Protein AF-A0A6A6NKA6-F1 (afdb_monomer_lite)

Radius of gyration: 14.52 Å; chains: 1; bounding box: 33×34×31 Å

Structure (mmCIF, N/CA/C/O backbone):
data_AF-A0A6A6NKA6-F1
#
_entry.id   AF-A0A6A6NKA6-F1
#
loop_
_atom_site.group_PDB
_atom_site.id
_atom_site.type_symbol
_atom_site.label_atom_id
_atom_site.label_alt_id
_atom_site.label_comp_id
_atom_site.label_asym_id
_atom_site.label_entity_id
_atom_site.label_seq_id
_atom_site.pdbx_PDB_ins_code
_atom_site.Cartn_x
_atom_site.Cartn_y
_atom_site.Cartn_z
_atom_site.occupancy
_atom_site.B_iso_or_equiv
_atom_site.auth_seq_id
_atom_site.auth_comp_id
_atom_site.auth_asym_id
_atom_site.auth_a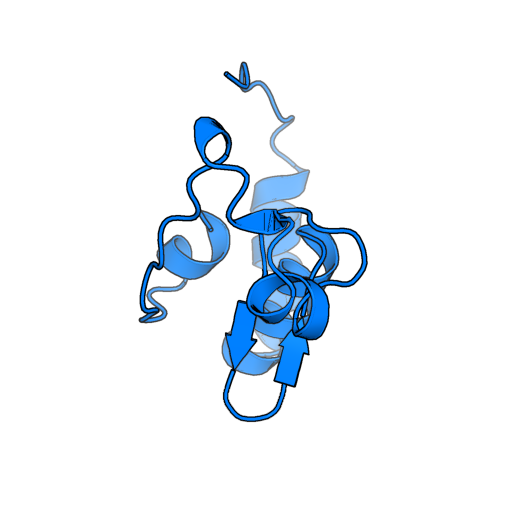tom_id
_atom_site.pdbx_PDB_model_num
ATOM 1 N N . MET A 1 1 ? -0.464 3.673 -8.087 1.00 57.47 1 MET A N 1
ATOM 2 C CA . MET A 1 1 ? -1.326 2.885 -8.999 1.00 57.47 1 MET A CA 1
ATOM 3 C C . MET A 1 1 ? -1.218 3.300 -10.461 1.00 57.47 1 MET A C 1
ATOM 5 O O . MET A 1 1 ? -1.289 2.412 -11.292 1.00 57.47 1 MET A O 1
ATOM 9 N N . ILE A 1 2 ? -1.023 4.587 -10.792 1.00 58.25 2 ILE A N 1
ATOM 10 C CA . ILE A 1 2 ? -0.791 5.023 -12.187 1.00 58.25 2 ILE A CA 1
ATOM 11 C C . ILE A 1 2 ? 0.389 4.256 -12.808 1.00 58.25 2 ILE A C 1
ATOM 13 O O . ILE A 1 2 ? 0.203 3.592 -13.816 1.00 58.25 2 ILE A O 1
ATOM 17 N N . ALA A 1 3 ? 1.528 4.190 -12.108 1.00 62.03 3 ALA A N 1
ATOM 18 C CA . ALA A 1 3 ? 2.704 3.454 -12.580 1.00 62.03 3 ALA A CA 1
ATOM 19 C C . ALA A 1 3 ? 2.424 1.977 -12.928 1.00 62.03 3 ALA A C 1
ATOM 21 O O . ALA A 1 3 ? 2.731 1.549 -14.028 1.00 62.03 3 ALA A O 1
ATOM 22 N N . ILE A 1 4 ? 1.780 1.207 -12.039 1.00 66.69 4 ILE A N 1
ATOM 23 C CA . ILE A 1 4 ? 1.471 -0.219 -12.281 1.00 66.69 4 ILE A CA 1
ATOM 24 C C . ILE A 1 4 ? 0.601 -0.403 -13.534 1.00 66.69 4 ILE A C 1
ATOM 26 O O . ILE A 1 4 ? 0.848 -1.299 -14.339 1.00 66.69 4 ILE A O 1
ATOM 30 N N . LYS A 1 5 ? -0.399 0.468 -13.712 1.00 66.06 5 LYS A N 1
ATOM 31 C CA . LYS A 1 5 ? -1.286 0.444 -14.878 1.00 66.06 5 LYS A CA 1
ATOM 32 C C . LYS A 1 5 ? -0.540 0.789 -16.171 1.00 66.06 5 LYS A C 1
ATOM 34 O O . LYS A 1 5 ? -0.802 0.165 -17.195 1.00 66.06 5 LYS A O 1
ATOM 39 N N . ASP A 1 6 ? 0.378 1.750 -16.118 1.00 67.38 6 ASP A N 1
ATOM 40 C CA . ASP A 1 6 ? 1.157 2.190 -17.2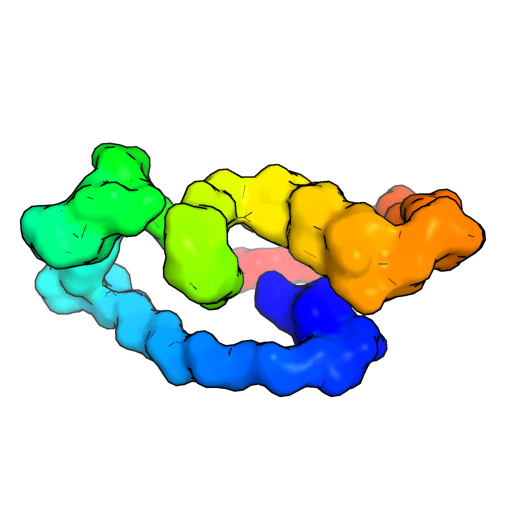81 1.00 67.38 6 ASP A CA 1
ATOM 41 C C . ASP A 1 6 ? 2.107 1.098 -17.795 1.00 67.38 6 ASP A C 1
ATOM 43 O O . ASP A 1 6 ? 2.380 1.039 -18.990 1.00 67.38 6 ASP A O 1
ATOM 47 N N . PHE A 1 7 ? 2.537 0.180 -16.923 1.00 67.75 7 PHE A N 1
ATOM 48 C CA . PHE A 1 7 ? 3.327 -0.997 -17.301 1.00 67.75 7 PHE A CA 1
ATOM 49 C C . PHE A 1 7 ? 2.495 -2.178 -17.820 1.00 67.75 7 PHE A C 1
ATOM 51 O O . PHE A 1 7 ? 3.039 -3.247 -18.083 1.00 67.75 7 PHE A O 1
ATOM 58 N N . GLY A 1 8 ? 1.175 -2.020 -17.958 1.00 67.25 8 GLY A N 1
ATOM 59 C CA . GLY A 1 8 ? 0.294 -3.081 -18.455 1.00 67.25 8 GLY A CA 1
ATOM 60 C C . GLY A 1 8 ? 0.177 -4.287 -17.518 1.00 67.25 8 GLY A C 1
ATOM 61 O O . GLY A 1 8 ? -0.289 -5.348 -17.934 1.00 67.25 8 GLY A O 1
ATOM 62 N N . LEU A 1 9 ? 0.588 -4.142 -16.256 1.00 69.88 9 LEU A N 1
ATOM 63 C CA . LEU A 1 9 ? 0.505 -5.206 -15.265 1.00 69.88 9 LEU A CA 1
ATOM 64 C C . LEU A 1 9 ? -0.943 -5.345 -14.783 1.00 69.88 9 LEU A C 1
ATOM 66 O O . LEU A 1 9 ? -1.612 -4.360 -14.464 1.00 69.88 9 LEU A O 1
ATOM 70 N N . SER A 1 10 ? -1.431 -6.583 -14.745 1.00 71.50 10 SER A N 1
ATOM 71 C CA . SER A 1 10 ? -2.762 -6.894 -14.220 1.00 71.50 10 SER A CA 1
ATOM 72 C C . SER A 1 10 ? -2.723 -6.895 -12.696 1.00 71.50 10 SER A C 1
ATOM 74 O O . SER A 1 10 ? -1.849 -7.522 -12.103 1.00 71.50 10 SER A O 1
ATOM 76 N N . PHE A 1 11 ? -3.663 -6.195 -12.066 1.00 75.8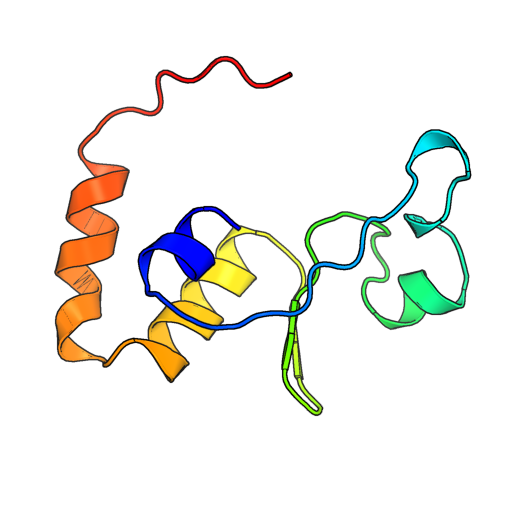1 11 PHE A N 1
ATOM 77 C CA . PHE A 1 11 ? -3.816 -6.175 -10.615 1.00 75.81 11 PHE A CA 1
ATOM 78 C C . PHE A 1 11 ? -5.293 -6.118 -10.242 1.00 75.81 11 PHE A C 1
ATOM 80 O O . PHE A 1 11 ? -6.090 -5.463 -10.921 1.00 75.81 11 PHE A O 1
ATOM 87 N N . ASP A 1 12 ? -5.633 -6.754 -9.128 1.00 82.06 12 ASP A N 1
ATOM 88 C CA . ASP A 1 12 ? -6.966 -6.660 -8.551 1.00 82.06 12 ASP A CA 1
ATOM 89 C C . ASP A 1 12 ? -7.057 -5.410 -7.678 1.00 82.06 12 ASP A C 1
ATOM 91 O O . ASP A 1 12 ? -6.350 -5.251 -6.680 1.00 82.06 12 ASP A O 1
ATOM 95 N N . TYR A 1 13 ? -7.926 -4.480 -8.073 1.00 84.25 13 TYR A N 1
ATOM 96 C CA . TYR A 1 13 ? -8.164 -3.271 -7.298 1.00 84.25 13 TYR A CA 1
ATOM 97 C C . TYR A 1 13 ? -9.177 -3.536 -6.183 1.00 84.25 13 TYR A C 1
ATOM 99 O O . TYR A 1 13 ? -10.364 -3.737 -6.441 1.00 84.25 13 TYR A O 1
ATOM 107 N N . VAL A 1 14 ? -8.714 -3.456 -4.937 1.00 85.69 14 VAL A N 1
ATOM 108 C CA . VAL A 1 14 ? -9.570 -3.494 -3.749 1.00 85.69 14 VAL A CA 1
ATOM 109 C C . VAL A 1 14 ? -9.711 -2.077 -3.197 1.00 85.69 14 VAL A C 1
ATOM 111 O O . VAL A 1 14 ? -8.737 -1.457 -2.766 1.00 85.69 14 VAL A O 1
ATOM 114 N N . ALA A 1 15 ? -10.932 -1.543 -3.228 1.00 87.00 15 ALA A N 1
ATOM 115 C CA . ALA A 1 15 ? -11.226 -0.236 -2.655 1.00 87.00 15 ALA A CA 1
ATOM 116 C C . ALA A 1 15 ? -11.269 -0.321 -1.123 1.00 87.00 15 ALA A C 1
ATOM 118 O O . ALA A 1 15 ? -11.942 -1.187 -0.573 1.00 87.00 15 ALA A O 1
ATOM 119 N N . VAL A 1 16 ? -10.600 0.616 -0.448 1.00 86.69 16 VAL A N 1
ATOM 120 C CA . VAL A 1 16 ? -10.625 0.748 1.015 1.00 86.69 16 VAL A CA 1
ATOM 121 C C . VAL A 1 16 ? -11.458 1.968 1.383 1.00 86.69 16 VAL A C 1
ATOM 123 O O . VAL A 1 16 ? -11.129 3.099 1.012 1.00 86.69 16 VAL A O 1
ATOM 126 N N . ASN A 1 17 ? -12.543 1.764 2.122 1.00 88.81 17 ASN A N 1
ATOM 127 C CA . ASN A 1 17 ? -13.428 2.839 2.539 1.00 88.81 17 ASN A CA 1
ATOM 128 C C . ASN A 1 17 ? -12.862 3.594 3.751 1.00 88.81 17 ASN A C 1
ATOM 130 O O . ASN A 1 17 ? -12.942 3.154 4.901 1.00 88.81 17 ASN A O 1
ATOM 134 N N . MET A 1 18 ? -12.344 4.792 3.481 1.00 87.38 18 MET A N 1
ATOM 135 C CA . MET A 1 18 ? -11.803 5.708 4.490 1.00 87.38 18 MET A CA 1
ATOM 136 C C . MET A 1 18 ? -12.849 6.142 5.524 1.00 87.38 18 MET A C 1
ATOM 138 O O . MET A 1 18 ? -12.537 6.227 6.709 1.00 87.38 18 MET A O 1
ATOM 142 N N . ALA A 1 19 ? -14.086 6.399 5.088 1.00 90.62 19 ALA A N 1
ATOM 143 C CA . ALA A 1 19 ? -15.155 6.904 5.948 1.00 90.62 19 ALA A CA 1
ATOM 144 C C . ALA A 1 19 ? -15.675 5.835 6.918 1.00 90.62 19 ALA A C 1
ATOM 146 O O . ALA A 1 19 ? -16.059 6.153 8.039 1.00 90.62 19 ALA A O 1
ATOM 147 N N . LYS A 1 20 ? -15.650 4.564 6.502 1.00 90.75 20 LYS A N 1
ATOM 148 C CA . LYS A 1 20 ? -15.965 3.416 7.365 1.00 90.75 20 LYS A CA 1
ATOM 149 C C . LYS A 1 20 ? -14.788 2.970 8.235 1.00 90.75 20 LYS A C 1
ATOM 151 O O . LYS A 1 20 ? -14.953 2.064 9.044 1.00 90.75 20 LYS A O 1
ATOM 156 N N . GLY A 1 21 ? -13.614 3.583 8.075 1.00 90.31 21 GLY A N 1
ATOM 157 C CA . GLY A 1 21 ? -12.421 3.221 8.834 1.00 90.31 21 GLY A CA 1
ATOM 158 C C . GLY A 1 21 ? -11.854 1.848 8.471 1.00 90.31 21 GLY A C 1
ATOM 159 O O . GLY A 1 21 ? -11.158 1.262 9.290 1.00 90.31 21 GLY A O 1
ATOM 160 N N . GLU A 1 22 ? -12.104 1.333 7.261 1.00 90.69 22 GLU A N 1
ATOM 161 C CA . GLU A 1 22 ? -11.660 -0.013 6.852 1.00 90.69 22 GLU A CA 1
ATOM 162 C C . GLU A 1 22 ? -10.135 -0.189 6.965 1.00 90.69 22 GLU A C 1
ATOM 164 O O . GLU A 1 22 ? -9.660 -1.256 7.339 1.00 90.69 22 GLU A O 1
ATOM 169 N N . ARG A 1 23 ? -9.363 0.888 6.772 1.00 89.38 23 ARG A N 1
ATOM 170 C CA . ARG A 1 23 ? -7.899 0.917 6.963 1.00 89.38 23 ARG A CA 1
ATOM 171 C C . ARG A 1 23 ? -7.423 0.737 8.415 1.00 89.38 23 ARG A C 1
ATOM 173 O O . ARG A 1 23 ? -6.228 0.625 8.657 1.00 89.38 23 ARG A O 1
ATOM 180 N N . LEU A 1 24 ? -8.337 0.823 9.380 1.00 91.19 24 LEU A N 1
ATOM 181 C CA . LEU A 1 24 ? -8.071 0.675 10.816 1.00 91.19 24 LEU A CA 1
ATOM 182 C C . LEU A 1 24 ? -8.573 -0.670 11.350 1.00 91.19 24 LEU A C 1
ATOM 184 O O . LEU A 1 24 ? -8.464 -0.935 12.546 1.00 91.19 24 LEU A O 1
ATOM 188 N N . THR A 1 25 ? -9.153 -1.501 10.484 1.00 92.19 25 THR A N 1
ATOM 189 C CA . THR A 1 25 ? -9.580 -2.847 10.858 1.00 92.19 25 THR A CA 1
ATOM 190 C C . THR A 1 25 ? -8.363 -3.701 11.217 1.00 92.19 25 THR A C 1
ATOM 192 O O . THR A 1 25 ? -7.292 -3.512 10.629 1.00 92.19 25 THR A O 1
ATOM 195 N N . PRO A 1 26 ? -8.488 -4.641 12.170 1.00 92.69 26 PRO A N 1
ATOM 196 C CA . PRO A 1 26 ? -7.403 -5.558 12.509 1.00 92.69 26 PRO A CA 1
ATOM 197 C C . PRO A 1 26 ? -6.846 -6.298 11.289 1.00 92.69 26 PRO A C 1
ATOM 199 O O . PRO A 1 26 ? -5.642 -6.512 11.202 1.00 92.69 26 PRO A O 1
ATOM 202 N N . GLU A 1 27 ? -7.706 -6.643 10.332 1.00 89.38 27 GLU A N 1
ATOM 203 C CA . GLU A 1 27 ? -7.343 -7.320 9.090 1.00 89.38 27 GLU A CA 1
ATOM 204 C C . GLU A 1 27 ? -6.459 -6.434 8.204 1.00 89.38 27 GLU A C 1
ATOM 206 O O . GLU A 1 27 ? -5.439 -6.889 7.693 1.00 89.38 27 GLU A O 1
ATOM 211 N N . TYR A 1 28 ? -6.793 -5.147 8.058 1.00 90.06 28 TYR A N 1
ATOM 212 C CA . TYR A 1 28 ? -5.970 -4.215 7.286 1.00 90.06 28 TYR A CA 1
ATOM 213 C C . TYR A 1 28 ? -4.652 -3.883 7.995 1.00 90.06 28 TYR A C 1
ATOM 215 O O . TYR A 1 28 ? -3.604 -3.775 7.358 1.00 90.06 28 TYR A O 1
ATOM 223 N N . LEU A 1 29 ? -4.681 -3.743 9.321 1.00 91.50 29 LEU A N 1
ATOM 224 C CA . LEU A 1 29 ? -3.491 -3.433 10.116 1.00 91.50 29 LEU A CA 1
ATOM 225 C C . LEU A 1 29 ? -2.467 -4.576 10.131 1.00 91.50 29 LEU A C 1
ATOM 227 O O . LEU A 1 29 ? -1.281 -4.312 10.319 1.00 91.50 29 LEU A O 1
ATOM 231 N N . GLN A 1 30 ? -2.889 -5.821 9.879 1.00 90.62 30 GLN A N 1
ATOM 232 C CA . GLN A 1 30 ? -1.965 -6.933 9.623 1.00 90.62 30 GLN A CA 1
ATOM 233 C C . GLN A 1 30 ? -1.155 -6.731 8.335 1.00 90.62 30 GLN A C 1
ATOM 235 O O . GLN A 1 30 ? -0.017 -7.186 8.262 1.00 90.62 30 GLN A O 1
ATOM 240 N N . LEU A 1 31 ? -1.714 -6.034 7.339 1.00 88.12 31 LEU A N 1
ATOM 241 C CA . LEU A 1 31 ? -1.031 -5.725 6.080 1.00 88.12 31 LEU A CA 1
ATOM 242 C C . LEU A 1 31 ? -0.163 -4.469 6.197 1.00 88.12 31 LEU A C 1
ATOM 244 O O . LEU A 1 31 ? 0.981 -4.447 5.750 1.00 88.12 31 LEU A O 1
ATOM 248 N N . ASN A 1 32 ? -0.711 -3.408 6.790 1.00 89.56 32 ASN A N 1
ATOM 249 C CA . ASN A 1 32 ? 0.007 -2.168 7.043 1.00 89.56 32 ASN A CA 1
ATOM 250 C C . ASN A 1 32 ? -0.290 -1.674 8.464 1.00 89.56 32 ASN A C 1
ATOM 252 O O . ASN A 1 32 ? -1.336 -1.051 8.676 1.00 89.56 32 ASN A O 1
ATOM 256 N N . PRO A 1 33 ? 0.644 -1.853 9.414 1.00 89.75 33 PRO A N 1
ATOM 257 C CA . PRO A 1 33 ? 0.482 -1.390 10.791 1.00 89.75 33 PRO A CA 1
ATOM 258 C C . PRO A 1 33 ? 0.248 0.121 10.920 1.00 89.75 33 PRO A C 1
ATOM 260 O O . PRO A 1 33 ? -0.285 0.577 11.928 1.00 89.75 33 PRO A O 1
ATOM 263 N N . LEU A 1 34 ? 0.632 0.910 9.909 1.00 89.88 34 LEU A N 1
ATOM 264 C CA . LEU A 1 34 ? 0.397 2.355 9.876 1.00 89.88 34 LEU A CA 1
ATOM 265 C C . LEU A 1 34 ? -1.042 2.713 9.468 1.00 89.88 34 LEU A C 1
ATOM 267 O O . LEU A 1 34 ? -1.470 3.853 9.643 1.00 89.88 34 LEU A O 1
ATOM 271 N N . GLY A 1 35 ? -1.795 1.762 8.905 1.00 89.25 35 GLY A N 1
ATOM 272 C CA . GLY A 1 35 ? -3.177 1.968 8.480 1.00 89.25 35 GLY A CA 1
ATOM 273 C C . GLY A 1 35 ? -3.317 2.982 7.343 1.00 89.25 35 GLY A C 1
ATOM 274 O O . GLY A 1 35 ? -4.337 3.672 7.262 1.00 89.25 35 GLY A O 1
ATOM 275 N N . TYR A 1 36 ? -2.298 3.115 6.488 1.00 87.56 36 TYR A N 1
ATOM 276 C CA . TYR A 1 36 ? -2.319 3.983 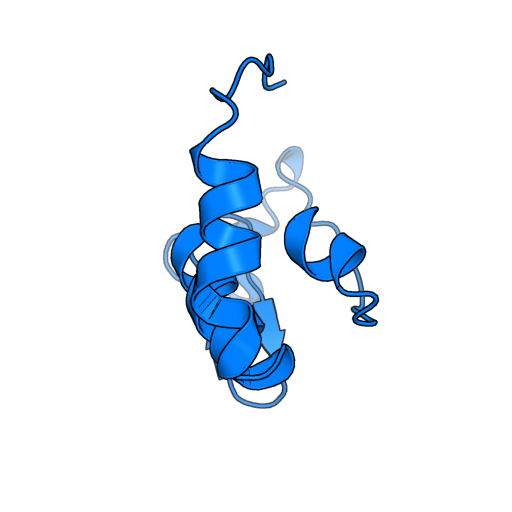5.308 1.00 87.56 36 TYR A CA 1
ATOM 277 C C . TYR A 1 36 ? -2.505 3.182 4.017 1.00 87.56 36 TYR A C 1
ATOM 279 O O . TYR A 1 36 ? -2.202 1.989 3.940 1.00 87.56 36 TYR A O 1
ATOM 287 N N . VAL A 1 37 ? -3.017 3.860 2.992 1.00 87.94 37 VAL A N 1
ATOM 288 C CA . VAL A 1 37 ? -3.053 3.379 1.603 1.00 87.94 37 VAL A CA 1
ATOM 289 C C . VAL A 1 37 ? -1.973 4.120 0.802 1.00 87.94 37 VAL A C 1
ATOM 291 O O . VAL A 1 37 ? -1.671 5.268 1.137 1.00 87.94 37 VAL A O 1
ATOM 294 N N . PRO A 1 38 ? -1.445 3.550 -0.294 1.00 87.19 38 PRO A N 1
ATOM 295 C CA . PRO A 1 38 ? -1.716 2.215 -0.835 1.00 87.19 38 PRO A CA 1
ATOM 296 C C . PRO A 1 38 ? -0.930 1.092 -0.134 1.00 87.19 38 PRO A C 1
ATOM 298 O O . PRO A 1 38 ? 0.114 1.333 0.467 1.00 87.19 38 PRO A O 1
ATOM 301 N N . VAL A 1 39 ? -1.432 -0.137 -0.278 1.00 87.62 39 VAL A N 1
ATOM 302 C CA . VAL A 1 39 ? -0.744 -1.394 0.056 1.00 87.62 39 VAL A CA 1
ATOM 303 C C . VAL A 1 39 ? -0.827 -2.296 -1.169 1.00 87.62 39 VAL A C 1
ATOM 305 O O . VAL A 1 39 ? -1.886 -2.387 -1.792 1.00 87.62 39 VAL A O 1
ATOM 308 N N . LEU A 1 40 ? 0.285 -2.924 -1.528 1.00 86.31 40 LEU A N 1
ATOM 309 C CA . LEU A 1 40 ? 0.369 -3.931 -2.572 1.00 86.31 40 LEU A CA 1
ATOM 310 C C . LEU A 1 40 ? 0.645 -5.291 -1.932 1.00 86.31 40 LEU A C 1
ATOM 312 O O . LEU A 1 40 ? 1.515 -5.408 -1.071 1.00 86.31 40 LEU A O 1
ATOM 316 N N . VAL A 1 41 ? -0.079 -6.309 -2.385 1.00 86.06 41 VAL A N 1
ATOM 317 C CA . VAL A 1 41 ? 0.137 -7.706 -2.005 1.00 86.06 41 VAL A CA 1
ATOM 318 C C . VAL A 1 41 ? 0.477 -8.483 -3.275 1.00 86.06 41 VAL A C 1
ATOM 320 O O . VAL A 1 41 ? -0.299 -8.457 -4.228 1.00 86.06 41 VAL A O 1
ATOM 323 N N . ASP A 1 42 ? 1.636 -9.140 -3.295 1.00 81.25 42 ASP A N 1
ATOM 324 C CA . ASP A 1 42 ? 2.094 -10.027 -4.371 1.00 81.25 42 ASP A CA 1
ATOM 325 C C . ASP A 1 42 ? 2.502 -11.377 -3.763 1.00 81.25 42 ASP A C 1
ATOM 327 O O . ASP A 1 42 ? 3.599 -11.532 -3.219 1.00 81.25 42 ASP A O 1
ATOM 331 N N . GLY A 1 43 ? 1.578 -12.343 -3.783 1.00 81.94 43 GLY A N 1
ATOM 332 C CA . GLY A 1 43 ? 1.749 -13.629 -3.102 1.00 81.94 43 GLY A CA 1
ATOM 333 C C . GLY A 1 43 ? 1.965 -13.445 -1.597 1.00 81.94 43 GLY A C 1
ATOM 334 O O . GLY A 1 43 ? 1.108 -12.895 -0.909 1.00 81.94 43 GLY A O 1
ATOM 335 N N . ASP A 1 44 ? 3.127 -13.877 -1.105 1.00 80.38 44 ASP A N 1
ATOM 336 C CA . ASP A 1 44 ? 3.522 -13.760 0.307 1.00 80.38 44 ASP A CA 1
ATOM 337 C C . ASP A 1 44 ? 4.151 -12.397 0.652 1.00 80.38 44 ASP A C 1
ATOM 339 O O . ASP A 1 44 ? 4.467 -12.119 1.811 1.00 80.38 44 ASP A O 1
ATOM 343 N N . THR A 1 45 ? 4.363 -11.538 -0.348 1.00 80.69 45 THR A N 1
ATOM 344 C CA . THR A 1 45 ? 5.026 -10.244 -0.174 1.00 80.69 45 THR A CA 1
ATOM 345 C C . THR A 1 45 ? 3.992 -9.141 0.001 1.00 80.69 45 THR A C 1
ATOM 347 O O . THR A 1 45 ? 3.153 -8.912 -0.869 1.00 80.69 45 THR A O 1
ATOM 350 N N . VAL A 1 46 ? 4.087 -8.409 1.110 1.00 85.56 46 VAL A N 1
ATOM 351 C CA . VAL A 1 46 ? 3.266 -7.223 1.378 1.00 85.56 46 VAL A CA 1
ATOM 352 C C . VAL A 1 46 ? 4.167 -5.997 1.398 1.00 85.56 46 VAL A C 1
ATOM 354 O O . VAL A 1 46 ? 5.099 -5.913 2.196 1.00 85.56 46 VAL A O 1
ATOM 357 N N . VAL A 1 47 ? 3.882 -5.034 0.523 1.00 83.31 47 VAL A N 1
ATOM 358 C CA . VAL A 1 47 ? 4.602 -3.761 0.445 1.00 83.31 47 VAL A CA 1
ATOM 359 C C . VAL A 1 47 ? 3.617 -2.626 0.660 1.00 83.31 47 VAL A C 1
ATOM 361 O O . VAL A 1 47 ? 2.629 -2.479 -0.056 1.00 83.31 47 VAL A O 1
ATOM 364 N N . PHE A 1 48 ? 3.898 -1.797 1.651 1.00 81.94 48 PHE A N 1
ATOM 365 C CA . PHE A 1 48 ? 3.219 -0.531 1.897 1.00 81.94 48 PHE A CA 1
ATOM 366 C C . PHE A 1 48 ? 4.221 0.614 1.699 1.00 81.94 48 PHE A C 1
ATOM 368 O O . PHE A 1 48 ? 5.418 0.362 1.601 1.00 81.94 48 PHE A O 1
ATOM 375 N N . GLU A 1 49 ? 3.732 1.854 1.613 1.00 82.69 49 GLU A N 1
ATOM 376 C CA . GLU A 1 49 ? 4.440 3.042 1.093 1.00 82.69 49 GLU A CA 1
ATOM 377 C C . GLU A 1 49 ? 4.489 3.118 -0.437 1.00 82.69 49 GLU A C 1
ATOM 379 O O . GLU A 1 49 ? 4.981 2.235 -1.137 1.00 82.69 49 GLU A O 1
ATOM 384 N N . SER A 1 50 ? 4.004 4.235 -0.980 1.00 80.25 50 SER A N 1
ATOM 385 C CA . SER A 1 50 ? 3.850 4.425 -2.426 1.00 80.25 50 SER A CA 1
ATOM 386 C C . SER A 1 50 ? 5.178 4.377 -3.188 1.00 80.25 50 SER A C 1
ATOM 388 O O . SER A 1 50 ? 5.214 3.848 -4.299 1.00 80.25 50 SER A O 1
ATOM 390 N N . PHE A 1 51 ? 6.261 4.890 -2.596 1.00 80.56 51 PHE A N 1
ATOM 391 C CA . PHE A 1 51 ? 7.593 4.865 -3.199 1.00 80.56 51 PHE A CA 1
ATOM 392 C C . PHE A 1 51 ? 8.233 3.473 -3.139 1.00 80.56 51 PHE A C 1
ATOM 394 O O . PHE A 1 51 ? 8.838 3.046 -4.116 1.00 80.56 51 PHE A O 1
ATOM 401 N N . ALA A 1 52 ? 8.049 2.741 -2.035 1.00 79.69 52 ALA A N 1
ATOM 402 C CA . ALA A 1 52 ? 8.555 1.376 -1.897 1.00 79.69 52 ALA A CA 1
ATOM 403 C C . ALA A 1 52 ? 7.831 0.409 -2.841 1.00 79.69 52 ALA A C 1
ATOM 405 O O . ALA A 1 52 ? 8.482 -0.385 -3.511 1.00 79.69 52 ALA A O 1
ATOM 406 N N . ILE A 1 53 ? 6.502 0.530 -2.958 1.00 78.38 53 ILE A N 1
ATOM 407 C CA . ILE A 1 53 ? 5.706 -0.211 -3.947 1.00 78.38 53 ILE A CA 1
ATOM 408 C C . ILE A 1 53 ? 6.232 0.071 -5.349 1.00 78.38 53 ILE A C 1
ATOM 410 O O . ILE A 1 53 ? 6.418 -0.850 -6.130 1.00 78.38 53 ILE A O 1
ATOM 414 N N . LEU A 1 54 ? 6.473 1.340 -5.674 1.00 76.62 54 LEU A N 1
ATOM 415 C CA . LEU A 1 54 ? 6.961 1.713 -6.989 1.00 76.62 54 LEU A CA 1
ATOM 416 C C . LEU A 1 54 ? 8.346 1.126 -7.276 1.00 76.62 54 LEU A C 1
ATOM 418 O O . LEU A 1 54 ? 8.518 0.537 -8.330 1.00 76.62 54 LEU A O 1
ATOM 422 N N . MET A 1 55 ? 9.310 1.281 -6.369 1.00 72.94 55 MET A N 1
ATOM 423 C CA . MET A 1 55 ? 10.664 0.767 -6.584 1.00 72.94 55 MET A CA 1
ATOM 424 C C . MET A 1 55 ? 10.662 -0.761 -6.634 1.00 72.94 55 MET A C 1
ATOM 426 O O . MET A 1 55 ? 10.934 -1.301 -7.695 1.00 72.94 55 MET A O 1
ATOM 430 N N . ASN A 1 56 ? 10.225 -1.455 -5.576 1.00 71.50 56 ASN A N 1
ATOM 431 C CA . ASN A 1 56 ? 10.265 -2.924 -5.542 1.00 71.50 56 ASN A CA 1
ATOM 432 C C . ASN A 1 56 ? 9.472 -3.555 -6.691 1.00 71.50 56 ASN A C 1
ATOM 434 O O . ASN A 1 56 ? 9.953 -4.459 -7.364 1.00 71.50 56 ASN A O 1
ATOM 438 N N . PHE A 1 57 ? 8.251 -3.080 -6.950 1.00 70.38 57 PHE A N 1
ATOM 439 C CA . PHE A 1 57 ? 7.397 -3.733 -7.938 1.00 70.38 57 PHE A CA 1
ATOM 440 C C . PHE A 1 57 ? 7.834 -3.454 -9.378 1.00 70.38 57 PHE A C 1
ATOM 442 O O . PHE A 1 57 ? 7.751 -4.340 -10.225 1.00 70.38 57 PHE A O 1
ATOM 449 N N . VAL A 1 58 ? 8.309 -2.239 -9.675 1.00 66.25 58 VAL A N 1
ATOM 450 C CA . VAL A 1 58 ? 8.833 -1.919 -11.011 1.00 66.25 58 VAL A CA 1
ATOM 451 C C . VAL A 1 58 ? 10.192 -2.583 -11.218 1.00 66.25 58 VAL A C 1
ATOM 453 O O . VAL A 1 58 ? 10.425 -3.151 -12.280 1.00 66.25 58 VAL A O 1
ATOM 456 N N . GLU A 1 59 ? 11.064 -2.584 -10.210 1.00 64.06 59 GLU A N 1
ATOM 457 C CA . GLU A 1 59 ? 12.380 -3.224 -10.290 1.00 64.06 59 GLU A CA 1
ATOM 458 C C . GLU A 1 59 ? 12.283 -4.734 -10.527 1.00 64.06 59 GLU A C 1
ATOM 460 O O . GLU A 1 59 ? 13.014 -5.253 -11.374 1.00 64.06 59 GLU A O 1
ATOM 465 N N . ASP A 1 60 ? 11.364 -5.420 -9.842 1.00 64.88 60 ASP A N 1
ATOM 466 C CA . ASP A 1 60 ? 11.228 -6.875 -9.946 1.00 64.88 60 ASP A CA 1
ATOM 467 C C . ASP A 1 60 ? 10.450 -7.322 -11.192 1.00 64.88 60 ASP A C 1
ATOM 469 O O . ASP A 1 60 ? 10.739 -8.382 -11.752 1.00 64.88 60 ASP A O 1
ATOM 473 N N . LYS A 1 61 ? 9.453 -6.547 -11.647 1.00 64.56 61 LYS A N 1
ATOM 474 C CA . LYS A 1 61 ? 8.529 -6.981 -12.716 1.00 64.56 61 LYS A CA 1
ATOM 475 C C . LYS A 1 61 ? 8.780 -6.335 -14.080 1.00 64.56 61 LYS A C 1
ATOM 477 O O . LYS A 1 61 ? 8.344 -6.902 -15.078 1.00 64.56 61 LYS A O 1
ATOM 482 N N . VAL A 1 62 ? 9.457 -5.184 -14.156 1.00 61.62 62 VAL A N 1
ATOM 483 C CA . VAL A 1 62 ? 9.541 -4.359 -15.385 1.00 61.62 62 VAL A CA 1
ATOM 484 C C . VAL A 1 62 ? 10.932 -4.377 -16.040 1.00 61.62 62 VAL A C 1
ATOM 486 O O . VAL A 1 62 ? 11.251 -3.568 -16.895 1.00 61.62 62 VAL A O 1
ATOM 489 N N . CYS A 1 63 ? 11.748 -5.395 -15.767 1.00 54.19 63 CYS A N 1
ATOM 490 C CA . CYS A 1 63 ? 13.072 -5.575 -16.377 1.00 54.19 63 CYS A CA 1
ATOM 491 C C . CYS A 1 63 ? 14.135 -4.563 -15.872 1.00 54.19 63 CYS A C 1
ATOM 493 O O . CYS A 1 63 ? 13.928 -3.350 -15.851 1.00 54.19 63 CYS A O 1
ATOM 495 N N . PRO A 1 64 ? 15.346 -5.029 -15.517 1.00 54.22 64 PRO A N 1
ATOM 496 C CA . PRO A 1 64 ? 16.386 -4.162 -14.970 1.00 54.22 64 PRO A CA 1
ATOM 497 C C . PRO A 1 64 ? 16.992 -3.144 -15.957 1.00 54.22 64 PRO A C 1
ATOM 499 O O . PRO A 1 64 ? 17.674 -2.227 -15.507 1.00 54.22 64 PRO A O 1
ATOM 502 N N . ASP A 1 65 ? 16.753 -3.271 -17.264 1.00 51.81 65 ASP A N 1
ATOM 503 C CA . ASP A 1 65 ? 17.277 -2.352 -18.291 1.00 51.81 65 ASP A CA 1
ATOM 504 C C . ASP A 1 65 ? 16.432 -1.068 -18.445 1.00 51.81 65 ASP A C 1
ATOM 506 O O . ASP A 1 65 ? 16.956 -0.012 -18.796 1.00 51.81 65 ASP A O 1
ATOM 510 N N . GLU A 1 66 ? 15.139 -1.097 -18.094 1.00 54.34 66 GLU A N 1
ATOM 511 C CA . GLU A 1 66 ? 14.260 0.088 -18.153 1.00 54.34 66 GLU A CA 1
ATOM 512 C C . GLU A 1 66 ? 14.312 0.962 -16.880 1.00 54.34 66 GLU A C 1
ATOM 514 O O . GLU A 1 66 ? 13.708 2.042 -16.841 1.00 54.34 66 GLU A O 1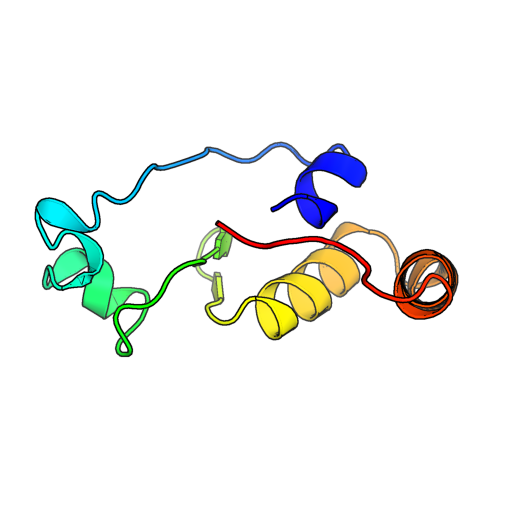
ATOM 519 N N . LYS A 1 67 ? 15.102 0.549 -15.869 1.00 54.69 67 LYS A N 1
ATOM 520 C CA . LYS A 1 67 ? 15.268 1.189 -14.542 1.00 54.69 67 LYS A CA 1
ATOM 521 C C . LYS A 1 67 ? 15.407 2.714 -14.587 1.00 54.69 67 LYS A C 1
ATOM 523 O O . LYS A 1 67 ? 14.829 3.421 -13.765 1.00 54.69 67 LYS A O 1
ATOM 528 N N . LEU A 1 68 ? 16.197 3.231 -15.529 1.00 54.75 68 LEU A N 1
ATOM 529 C CA . LEU A 1 68 ? 16.507 4.661 -15.633 1.00 54.75 68 LEU A CA 1
ATOM 530 C C . LEU A 1 68 ? 15.526 5.416 -16.530 1.00 54.75 68 LEU A C 1
ATOM 532 O O . LEU A 1 68 ? 15.199 6.559 -16.225 1.00 54.75 68 LEU A O 1
ATOM 536 N N . ALA A 1 69 ? 15.021 4.791 -17.593 1.00 56.44 69 ALA A N 1
ATOM 537 C CA . ALA A 1 69 ? 14.189 5.471 -18.580 1.00 56.44 69 ALA A CA 1
ATOM 538 C C . ALA A 1 69 ? 12.826 5.877 -17.999 1.00 56.44 69 ALA A C 1
ATOM 540 O O . ALA A 1 69 ? 12.397 7.019 -18.178 1.00 56.44 69 ALA A O 1
ATOM 541 N N . TRP A 1 70 ? 12.171 4.988 -17.244 1.00 59.06 70 TRP A N 1
ATOM 542 C CA . TRP A 1 70 ? 10.879 5.299 -16.629 1.00 59.06 70 TRP A CA 1
ATOM 543 C C . TRP A 1 70 ? 10.997 6.364 -15.530 1.00 59.06 70 TRP A C 1
ATOM 545 O O . TRP A 1 70 ? 10.240 7.343 -15.535 1.00 59.06 70 TRP A O 1
ATOM 555 N N . ALA A 1 71 ? 11.973 6.203 -14.626 1.00 58.06 71 ALA A N 1
ATOM 556 C CA . ALA A 1 71 ? 12.219 7.150 -13.544 1.00 58.06 71 ALA A CA 1
ATOM 557 C C . ALA A 1 71 ? 12.578 8.525 -14.122 1.00 58.06 71 ALA A C 1
ATOM 559 O O . ALA A 1 71 ? 11.959 9.520 -13.775 1.00 58.06 71 ALA A O 1
ATOM 560 N N . GLN A 1 72 ? 13.491 8.609 -15.090 1.00 55.56 72 GLN A N 1
ATOM 561 C CA . GLN A 1 72 ? 13.848 9.883 -15.723 1.00 55.56 72 GLN A CA 1
ATOM 562 C C . GLN A 1 72 ? 12.673 10.525 -16.481 1.00 55.56 72 GLN A C 1
ATOM 564 O O . GLN A 1 72 ? 12.520 11.748 -16.433 1.00 55.56 72 GLN A O 1
ATOM 569 N N . CYS A 1 73 ? 11.809 9.731 -17.126 1.00 53.91 73 CYS A N 1
ATOM 570 C CA . CYS A 1 73 ? 10.628 10.233 -17.837 1.00 53.91 73 CYS A CA 1
ATOM 571 C C . CYS A 1 73 ? 9.628 10.943 -16.905 1.00 53.91 73 CYS A C 1
ATOM 573 O O . CYS A 1 73 ? 9.039 11.957 -17.294 1.00 53.91 73 CYS A O 1
ATOM 575 N N . HIS A 1 74 ? 9.464 10.445 -15.674 1.00 51.78 74 HIS A N 1
ATOM 576 C CA . HIS A 1 74 ? 8.486 10.961 -14.710 1.00 51.78 74 HIS A CA 1
ATOM 577 C C . HIS A 1 74 ? 9.076 11.907 -13.656 1.00 51.78 74 HIS A C 1
ATOM 579 O O . HIS A 1 74 ? 8.368 12.793 -13.191 1.00 51.78 74 HIS A O 1
ATOM 585 N N . THR A 1 75 ? 10.365 11.804 -13.321 1.00 53.09 75 THR A N 1
ATOM 586 C CA . THR A 1 75 ? 11.035 12.750 -12.408 1.00 53.09 75 THR A CA 1
ATOM 587 C C . THR A 1 75 ? 11.493 14.025 -13.133 1.00 53.09 75 THR A C 1
ATOM 589 O O . THR A 1 75 ? 11.673 15.061 -12.500 1.00 53.09 75 THR A O 1
ATOM 592 N N . GLY A 1 76 ? 11.645 13.987 -14.466 1.00 44.31 76 GLY A N 1
ATOM 593 C CA . GLY A 1 76 ? 12.007 15.145 -15.298 1.00 44.31 76 GLY A CA 1
ATOM 594 C C . GLY A 1 76 ? 10.842 16.070 -15.677 1.00 44.31 76 GLY A C 1
ATOM 595 O O . GLY A 1 76 ? 11.064 17.179 -16.161 1.00 44.31 76 GLY A O 1
ATOM 596 N N . LYS A 1 77 ? 9.594 15.648 -15.450 1.00 45.16 77 LYS A N 1
ATOM 597 C CA . LYS A 1 77 ? 8.394 16.464 -15.670 1.00 45.16 77 LYS A CA 1
ATOM 598 C C . LYS A 1 77 ? 7.854 16.864 -14.305 1.00 45.16 77 LYS A C 1
ATOM 600 O O . LYS A 1 77 ? 7.212 16.060 -13.643 1.00 45.16 77 LYS A O 1
ATOM 605 N N . GLY A 1 78 ? 8.165 18.084 -13.866 1.00 38.47 78 GLY A N 1
ATOM 606 C CA . GLY A 1 78 ? 7.730 18.605 -12.569 1.00 38.47 78 GLY A CA 1
ATOM 607 C C . GLY A 1 78 ? 6.263 18.271 -12.281 1.00 38.47 78 GLY A C 1
ATOM 608 O O . GLY A 1 78 ? 5.392 18.509 -13.120 1.00 38.47 78 GLY A O 1
ATOM 609 N N . PHE A 1 79 ? 6.001 17.691 -11.108 1.00 37.19 79 PHE A N 1
ATOM 610 C CA . PHE A 1 79 ? 4.655 17.352 -10.656 1.00 37.19 79 PHE A CA 1
ATOM 611 C C . PHE A 1 79 ? 3.824 18.633 -10.491 1.00 37.19 79 PHE A C 1
ATOM 613 O O . PHE A 1 79 ? 3.819 19.262 -9.437 1.00 37.19 79 PHE A O 1
ATOM 620 N N . ALA A 1 80 ? 3.104 19.021 -11.541 1.00 37.25 80 ALA A N 1
ATOM 621 C CA 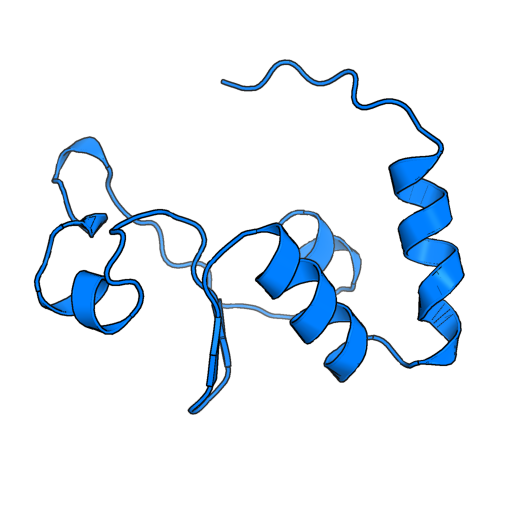. ALA A 1 80 ? 2.014 19.983 -11.481 1.00 37.25 80 ALA A CA 1
ATOM 622 C C . ALA A 1 80 ? 0.695 19.206 -11.544 1.00 37.25 80 ALA A C 1
ATOM 624 O O . ALA A 1 80 ? 0.094 19.041 -12.602 1.00 37.25 80 ALA A O 1
ATOM 625 N N . GLY A 1 81 ? 0.262 18.683 -10.400 1.00 29.88 81 GLY A N 1
ATOM 626 C CA . GLY A 1 81 ? -1.024 18.009 -10.259 1.00 29.88 81 GLY A CA 1
ATOM 627 C C . GLY A 1 81 ? -1.669 18.416 -8.946 1.00 29.88 81 GLY A C 1
ATOM 628 O O . GLY A 1 81 ? -1.110 18.161 -7.883 1.00 29.88 81 GLY A O 1
ATOM 629 N N . LYS A 1 82 ? -2.831 19.075 -9.007 1.00 25.50 82 LYS A N 1
ATOM 630 C CA . LYS A 1 82 ? -3.665 19.275 -7.817 1.00 25.50 82 LYS A CA 1
ATOM 631 C C . LYS A 1 82 ? -4.190 17.911 -7.377 1.00 25.50 82 LYS A C 1
ATOM 633 O O . LYS A 1 82 ? -4.860 17.236 -8.155 1.00 25.50 82 LYS A O 1
ATOM 638 N N . ILE A 1 83 ? -3.858 17.533 -6.150 1.00 26.95 83 ILE A N 1
ATOM 639 C CA . ILE A 1 83 ? -4.348 16.322 -5.496 1.00 26.95 83 ILE A CA 1
ATOM 640 C C . ILE A 1 83 ? -5.639 16.706 -4.762 1.00 26.95 83 ILE A C 1
ATOM 642 O O . ILE A 1 83 ? -5.631 17.674 -3.999 1.00 26.95 83 ILE A O 1
ATOM 646 N N . TYR A 1 84 ? -6.728 15.989 -5.041 1.00 32.16 84 TYR A N 1
ATOM 647 C CA . TYR A 1 84 ? -7.941 15.969 -4.219 1.00 32.16 84 TYR A CA 1
ATOM 648 C C . TYR A 1 84 ? -7.945 14.685 -3.397 1.00 32.16 84 TYR A C 1
ATOM 650 O O . TYR A 1 84 ? -7.552 13.643 -3.973 1.00 32.16 84 TYR A O 1
#

pLDDT: mean 71.53, std 17.95, range [25.5, 92.69]

Organism: Hevea brasiliensis (NCBI:txid3981)

InterPro domains:
  IPR004045 Glutathione S-transferase, N-terminal [PF02798] (2-54)
  IPR004045 Glutathione S-transferase, N-terminal [PS50404] (1-65)
  IPR036249 Thioredoxin-like superfamily [SSF52833] (2-55)

Sequence (84 aa):
MIAIKDFGLSFDYVAVNMAKGERLTPEYLQLNPLGYVPVLVDGDTVVFESFAILMNFVEDKVCPDEKLAWAQCHTGKGFAGKIY

Secondary structure (DSSP, 8-state):
-HHHHHTT---------TTTTGGGSHHHHHH-TT--S-EEEETTEEEESHHHHHHHHHHHHS-TTSHHHHHHHHHSS-------

Foldseek 3Di:
DVLCVVLVHDDDDDDADVVVLSLVDPVNCVLPVVSDDDWDDDPPDIDDDPVRCNCVVCCVPVDVVCNCVVCCVVVVPPPPDDDD